Protein AF-A0A2V7WCM5-F1 (afdb_monomer_lite)

pLDDT: mean 80.68, std 14.95, range [40.72, 93.62]

Foldseek 3Di:
DKDKDKAAAPVDGDIDIAIDPDPVSSVVSVVVVCVVFVWDQDPPDVNGGIHGPVVVCVVCVVPPPPPPDD

Structure (mmCIF, N/CA/C/O backbone):
data_AF-A0A2V7WCM5-F1
#
_entry.id   AF-A0A2V7WCM5-F1
#
loop_
_atom_site.group_PDB
_atom_site.id
_atom_site.type_symbol
_atom_site.label_atom_id
_atom_site.label_alt_id
_atom_site.label_comp_id
_atom_site.label_asym_id
_atom_site.label_entity_id
_atom_site.label_seq_id
_atom_site.pdbx_PDB_ins_code
_atom_site.Cartn_x
_atom_site.Cartn_y
_atom_site.Cartn_z
_atom_site.occupancy
_atom_site.B_iso_or_equiv
_atom_site.auth_seq_id
_atom_site.auth_comp_id
_atom_site.auth_asym_id
_atom_site.auth_atom_id
_atom_site.pdbx_PDB_model_num
ATOM 1 N N . MET A 1 1 ? -14.900 5.409 17.116 1.00 66.00 1 MET A N 1
ATOM 2 C CA . MET A 1 1 ? -15.122 5.976 15.769 1.00 66.00 1 MET A CA 1
ATOM 3 C C . MET A 1 1 ? -14.266 5.125 14.864 1.00 66.00 1 MET A C 1
ATOM 5 O O . MET A 1 1 ? -13.060 5.167 15.035 1.00 66.00 1 MET A O 1
ATOM 9 N N . GLU A 1 2 ? -14.870 4.294 14.022 1.00 79.19 2 GLU A N 1
ATOM 10 C CA . GLU A 1 2 ? -14.121 3.381 13.154 1.00 79.19 2 GLU A CA 1
ATOM 11 C C . GLU A 1 2 ? -13.443 4.164 12.023 1.00 79.19 2 GLU A C 1
ATOM 13 O O . GLU A 1 2 ? -14.099 4.908 11.291 1.00 79.19 2 GLU A O 1
ATOM 18 N N . GLY A 1 3 ? -12.121 4.043 11.923 1.00 82.31 3 GLY A N 1
ATOM 19 C CA . GLY A 1 3 ? -11.326 4.542 10.811 1.00 82.31 3 GLY A CA 1
ATOM 20 C C . GLY A 1 3 ? -11.171 3.453 9.756 1.00 82.31 3 GLY A C 1
ATOM 21 O O . GLY A 1 3 ? -10.768 2.337 10.075 1.00 82.31 3 GLY A O 1
ATOM 22 N N . ARG A 1 4 ? -11.468 3.786 8.497 1.00 89.69 4 ARG A N 1
ATOM 23 C CA . ARG A 1 4 ? -11.349 2.880 7.349 1.00 89.69 4 ARG A CA 1
ATOM 24 C C . ARG A 1 4 ? -10.638 3.580 6.202 1.00 89.69 4 ARG A C 1
ATOM 26 O O . ARG A 1 4 ? -11.028 4.683 5.821 1.00 89.69 4 ARG A O 1
ATOM 33 N N . VAL A 1 5 ? -9.625 2.934 5.633 1.00 89.31 5 VAL A N 1
ATOM 34 C CA . VAL A 1 5 ? -8.962 3.384 4.406 1.00 89.31 5 VAL A CA 1
ATOM 35 C C . VAL A 1 5 ? -8.706 2.201 3.480 1.00 89.31 5 VAL A C 1
ATOM 37 O O . VAL A 1 5 ? -8.334 1.116 3.919 1.00 89.31 5 VAL A O 1
ATOM 40 N N . VAL A 1 6 ? -8.916 2.427 2.186 1.00 90.75 6 VAL A N 1
ATOM 41 C CA . VAL A 1 6 ? -8.598 1.465 1.132 1.00 90.75 6 VAL A CA 1
ATOM 42 C C . VAL A 1 6 ? -7.288 1.894 0.482 1.00 90.75 6 VAL A C 1
ATOM 44 O O . VAL A 1 6 ? -7.154 3.035 0.036 1.00 90.75 6 VAL A O 1
ATOM 47 N N . LEU A 1 7 ? -6.319 0.986 0.449 1.00 90.50 7 LEU A N 1
ATOM 48 C CA . LEU A 1 7 ? -5.058 1.141 -0.263 1.00 90.50 7 LEU A CA 1
ATOM 49 C C . LEU A 1 7 ? -5.199 0.445 -1.614 1.00 90.50 7 LEU A C 1
ATOM 51 O O . LEU A 1 7 ? -5.496 -0.742 -1.665 1.00 90.50 7 LEU A O 1
ATOM 55 N N . GLN A 1 8 ? -4.992 1.173 -2.705 1.00 92.31 8 GLN A N 1
ATOM 56 C CA . GLN A 1 8 ? -5.051 0.622 -4.057 1.00 92.31 8 GLN A CA 1
ATOM 57 C C . GLN A 1 8 ? -3.772 0.970 -4.809 1.00 92.31 8 GLN A C 1
ATOM 59 O O . GLN A 1 8 ? -3.290 2.105 -4.739 1.00 92.31 8 GLN A O 1
ATOM 64 N N . CYS A 1 9 ? -3.232 -0.005 -5.539 1.00 92.25 9 CYS A N 1
ATOM 65 C CA . CYS A 1 9 ? -2.072 0.226 -6.383 1.00 92.25 9 CYS A CA 1
ATOM 66 C C . CYS A 1 9 ? -2.483 1.025 -7.618 1.00 92.25 9 CYS A C 1
ATOM 68 O O . CYS A 1 9 ? -3.452 0.697 -8.290 1.00 92.25 9 CYS A O 1
ATOM 70 N N . GLY A 1 10 ? -1.722 2.069 -7.944 1.00 89.88 10 GLY A N 1
ATOM 71 C CA . GLY A 1 10 ? -1.962 2.862 -9.150 1.00 89.88 10 GLY A CA 1
ATOM 72 C C . GLY A 1 10 ? -1.614 2.153 -10.465 1.00 89.88 10 GLY A C 1
ATOM 73 O O . GLY A 1 10 ? -2.010 2.647 -11.515 1.00 89.88 10 GLY A O 1
ATOM 74 N N . ASP A 1 11 ? -0.883 1.034 -10.412 1.00 90.06 11 ASP A N 1
ATOM 75 C CA . ASP A 1 11 ? -0.329 0.347 -11.588 1.00 90.06 11 ASP A CA 1
ATOM 76 C C . ASP A 1 11 ? -0.831 -1.108 -11.737 1.00 90.06 11 ASP A C 1
ATOM 78 O O . ASP A 1 11 ? -0.618 -1.723 -12.781 1.00 90.06 11 ASP A O 1
ATOM 82 N N . CYS A 1 12 ? -1.510 -1.671 -10.729 1.00 90.88 12 CYS A N 1
ATOM 83 C CA . CYS A 1 12 ? -2.119 -3.005 -10.785 1.00 90.88 12 CYS A C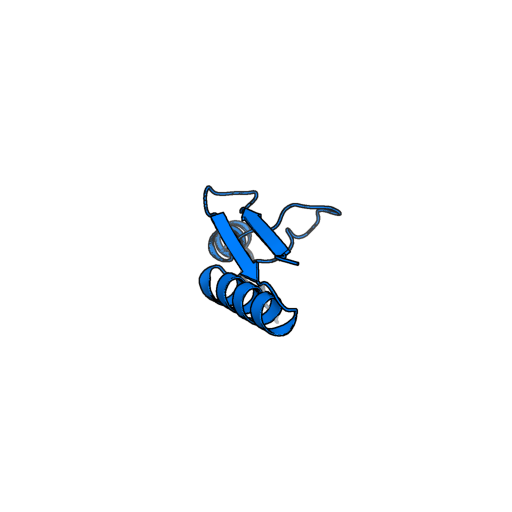A 1
ATOM 84 C C . CYS A 1 12 ? -3.395 -3.088 -9.930 1.00 90.88 12 CYS A C 1
ATOM 86 O O . CYS A 1 12 ? -3.708 -2.168 -9.180 1.00 90.88 12 CYS A O 1
ATOM 88 N N . ASP A 1 13 ? -4.106 -4.215 -9.996 1.00 92.88 13 ASP A N 1
ATOM 89 C CA . ASP A 1 13 ? -5.386 -4.418 -9.296 1.00 92.88 13 ASP A CA 1
ATOM 90 C C . ASP A 1 13 ? -5.245 -4.844 -7.820 1.00 92.88 13 ASP A C 1
ATOM 92 O O . ASP A 1 13 ? -6.211 -5.295 -7.203 1.00 92.88 13 ASP A O 1
ATOM 96 N N . VAL A 1 14 ? -4.050 -4.731 -7.228 1.00 93.25 14 VAL A N 1
ATOM 97 C CA . VAL A 1 14 ? -3.857 -5.025 -5.800 1.00 93.25 14 VAL A CA 1
ATOM 98 C C . VAL A 1 14 ? -4.582 -3.973 -4.965 1.00 93.25 14 VAL A C 1
ATOM 100 O O . VAL A 1 14 ? -4.413 -2.766 -5.168 1.00 93.25 14 VAL A O 1
ATOM 103 N N . VAL A 1 15 ? -5.364 -4.452 -4.000 1.00 93.25 15 VAL A N 1
ATOM 104 C CA . VAL A 1 15 ? -6.135 -3.642 -3.058 1.00 93.25 15 VAL A CA 1
ATOM 105 C C . VAL A 1 15 ? -5.977 -4.227 -1.660 1.00 93.25 15 VAL A C 1
ATOM 107 O O . VAL A 1 15 ? -6.006 -5.444 -1.491 1.00 93.25 15 VAL A O 1
ATOM 110 N N . ASP A 1 16 ? -5.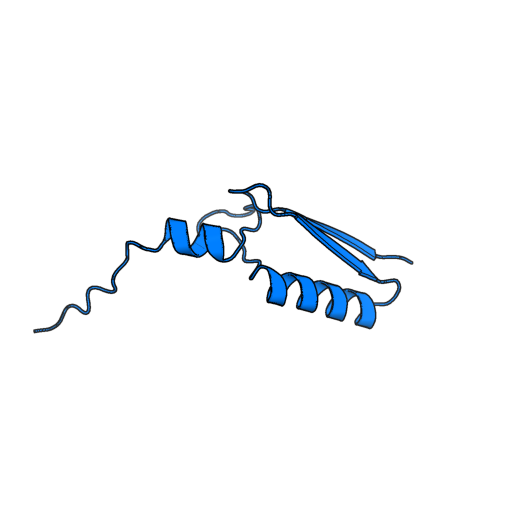839 -3.355 -0.667 1.00 92.81 16 ASP A N 1
ATOM 111 C CA . ASP A 1 16 ? -5.869 -3.703 0.748 1.00 92.81 16 ASP A CA 1
ATOM 112 C C . ASP A 1 16 ? -6.813 -2.778 1.509 1.00 92.81 16 ASP A C 1
ATOM 114 O O . ASP A 1 16 ? -7.031 -1.622 1.145 1.00 92.81 16 ASP A O 1
ATOM 118 N N . GLU A 1 17 ? -7.348 -3.288 2.605 1.00 91.50 17 GLU A N 1
ATOM 119 C CA . GLU A 1 17 ? -8.253 -2.552 3.469 1.00 91.50 17 GLU A CA 1
ATOM 120 C C . GLU A 1 17 ? -7.672 -2.457 4.878 1.00 91.50 17 GLU A C 1
ATOM 122 O O . GLU A 1 17 ? -7.313 -3.459 5.496 1.00 91.50 17 GLU A O 1
ATOM 127 N N . VAL A 1 18 ? -7.584 -1.228 5.381 1.00 89.44 18 VAL A N 1
ATOM 128 C CA . VAL A 1 18 ? -7.113 -0.907 6.726 1.00 89.44 18 VAL A CA 1
ATOM 129 C C . VAL A 1 18 ? -8.304 -0.403 7.524 1.00 89.44 18 VAL A C 1
ATOM 131 O O . VAL A 1 18 ? -8.898 0.624 7.191 1.00 89.44 18 VAL A O 1
ATOM 134 N N . VAL A 1 19 ? -8.638 -1.133 8.583 1.00 89.50 19 VAL A N 1
ATOM 135 C CA . VAL A 1 19 ? -9.734 -0.823 9.506 1.00 89.50 19 VAL A CA 1
ATOM 136 C C . VAL A 1 19 ? -9.172 -0.766 10.923 1.00 89.50 19 VAL A C 1
ATOM 138 O O . VA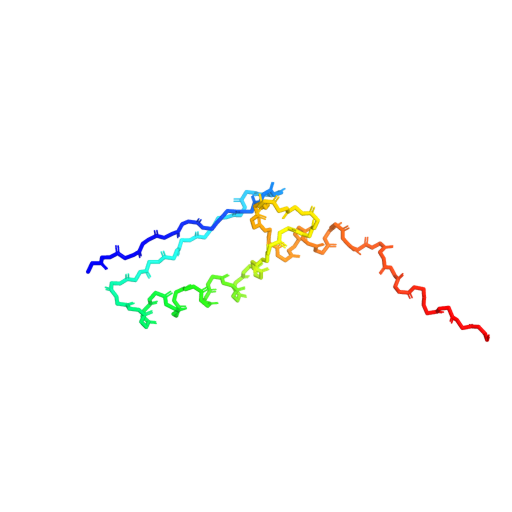L A 1 19 ? -8.287 -1.550 11.273 1.00 89.50 19 VAL A O 1
ATOM 141 N N . GLY A 1 20 ? -9.674 0.161 11.734 1.00 87.19 20 GLY A N 1
ATOM 142 C CA . GLY A 1 20 ? -9.439 0.158 13.174 1.00 87.19 20 GLY A CA 1
ATOM 143 C C . GLY A 1 20 ? -10.360 1.118 13.916 1.00 87.19 20 GLY A C 1
ATOM 144 O O . GLY A 1 20 ? -10.619 2.228 13.452 1.00 87.19 20 GLY A O 1
ATOM 145 N N . GLU A 1 21 ? -10.852 0.710 15.084 1.00 82.69 21 GLU A N 1
ATOM 146 C CA . GLU A 1 21 ? -11.748 1.523 15.917 1.00 82.69 21 GLU A CA 1
ATOM 147 C C . GLU A 1 21 ? -11.001 2.493 16.839 1.00 82.69 21 GLU A C 1
ATOM 149 O O . GLU A 1 21 ? -11.553 3.520 17.259 1.00 82.69 21 GLU A O 1
ATOM 154 N N . ILE A 1 22 ? -9.740 2.170 17.138 1.00 85.69 22 ILE A N 1
ATOM 155 C CA . ILE A 1 22 ? -8.812 2.961 17.950 1.00 85.69 22 ILE A CA 1
ATOM 156 C C . ILE A 1 22 ? -7.478 3.172 17.210 1.00 85.69 22 ILE A C 1
ATOM 158 O O . ILE A 1 22 ? -7.125 2.359 16.352 1.00 85.69 22 ILE A O 1
ATOM 162 N N . PRO A 1 23 ? -6.699 4.222 17.545 1.00 85.06 23 PRO A N 1
ATOM 163 C CA . PRO A 1 23 ? -5.448 4.534 16.848 1.00 85.0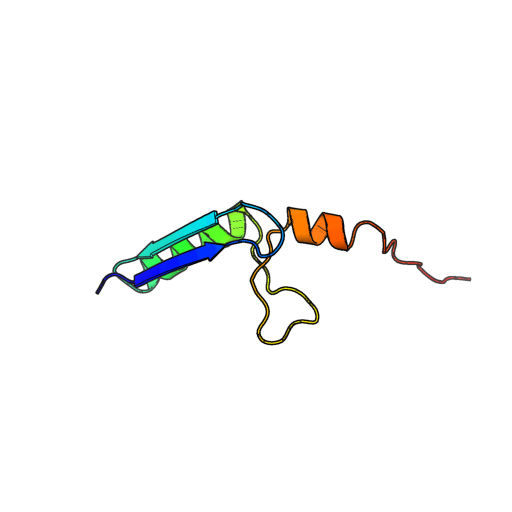6 23 PRO A CA 1
ATOM 164 C C . PRO A 1 23 ? -4.460 3.365 16.777 1.00 85.06 23 PRO A C 1
ATOM 166 O O . PRO A 1 23 ? -3.896 3.115 15.718 1.00 85.06 23 PRO A O 1
ATOM 169 N N . ASP A 1 24 ? -4.293 2.613 17.865 1.00 88.19 24 ASP A N 1
ATOM 170 C CA . ASP A 1 24 ? -3.355 1.484 17.915 1.00 88.19 24 ASP A CA 1
ATOM 171 C C . ASP A 1 24 ? -3.757 0.342 16.975 1.00 88.19 24 ASP A C 1
ATOM 173 O O . ASP A 1 24 ? -2.908 -0.269 16.329 1.00 88.19 24 ASP A O 1
ATOM 177 N N . GLU A 1 25 ? -5.054 0.049 16.885 1.00 85.06 25 GLU A N 1
ATOM 178 C CA . GLU A 1 25 ? -5.587 -0.959 15.968 1.00 85.06 25 GLU A CA 1
ATOM 179 C C . GLU A 1 25 ? -5.418 -0.504 14.520 1.00 85.06 25 GLU A C 1
ATOM 181 O O . GLU A 1 25 ? -4.919 -1.258 13.690 1.00 85.06 25 GLU A O 1
ATOM 186 N N . TYR A 1 26 ? -5.743 0.760 14.242 1.00 86.88 26 TYR A N 1
ATOM 187 C CA . TYR A 1 26 ? -5.564 1.353 12.923 1.00 86.88 26 TYR A CA 1
ATOM 188 C C . TYR A 1 26 ? -4.097 1.296 12.471 1.00 86.88 26 TYR A C 1
ATOM 190 O O . TYR A 1 26 ? -3.818 0.892 11.343 1.00 86.88 26 TYR A O 1
ATOM 198 N N . ILE A 1 27 ? -3.153 1.649 13.353 1.00 88.31 27 ILE A N 1
ATOM 199 C CA . ILE A 1 27 ? -1.712 1.591 13.067 1.00 88.31 27 ILE A CA 1
ATOM 200 C C . ILE A 1 27 ? -1.282 0.152 12.771 1.00 88.31 27 ILE A C 1
ATOM 202 O O . ILE A 1 27 ? -0.625 -0.079 11.761 1.00 88.31 27 ILE A O 1
ATOM 206 N N . ARG A 1 28 ? -1.699 -0.828 13.583 1.00 90.19 28 ARG A N 1
ATOM 207 C CA . ARG A 1 28 ? -1.362 -2.244 13.351 1.00 90.19 28 ARG A CA 1
ATOM 208 C C . ARG A 1 28 ? -1.927 -2.769 12.034 1.00 90.19 28 ARG A C 1
ATOM 210 O O . ARG A 1 28 ? -1.225 -3.470 11.308 1.00 90.19 28 ARG A O 1
ATOM 217 N N . SER A 1 29 ? -3.171 -2.427 11.710 1.00 88.06 29 SER A N 1
ATOM 218 C CA . SER A 1 29 ? -3.793 -2.786 10.432 1.00 88.06 29 SER A CA 1
ATOM 219 C C . SER A 1 29 ? -3.058 -2.147 9.252 1.00 88.06 29 SER A C 1
ATOM 221 O O . SER A 1 29 ? -2.818 -2.806 8.240 1.00 88.06 29 SER A O 1
ATOM 223 N N . PHE A 1 30 ? -2.641 -0.887 9.394 1.00 88.19 30 PHE A N 1
ATOM 224 C CA . PHE A 1 30 ? -1.857 -0.185 8.383 1.00 88.19 30 PHE A CA 1
ATOM 225 C C . PHE A 1 30 ? -0.479 -0.827 8.178 1.00 88.19 30 PHE A C 1
ATOM 227 O O . PHE A 1 30 ? -0.096 -1.117 7.046 1.00 88.19 30 PHE A O 1
ATOM 234 N N . GLU A 1 31 ? 0.248 -1.112 9.260 1.00 89.31 31 GLU A N 1
ATOM 235 C CA . GLU A 1 31 ? 1.535 -1.813 9.216 1.00 89.31 31 GLU A CA 1
ATOM 236 C C . GLU A 1 31 ? 1.402 -3.189 8.556 1.00 89.31 31 GLU A C 1
ATOM 238 O O . GLU A 1 31 ? 2.214 -3.543 7.702 1.00 89.31 31 GLU A O 1
ATOM 243 N N . ALA A 1 32 ? 0.352 -3.950 8.881 1.00 89.88 32 ALA A N 1
ATOM 244 C CA . ALA A 1 32 ? 0.098 -5.251 8.270 1.00 89.88 32 ALA A CA 1
ATOM 245 C C . ALA A 1 32 ? -0.099 -5.155 6.747 1.00 89.88 32 ALA A C 1
ATOM 247 O O . ALA A 1 32 ? 0.465 -5.966 6.009 1.00 89.88 32 ALA A O 1
ATOM 248 N N . ALA A 1 33 ? -0.845 -4.154 6.271 1.00 88.94 33 ALA A N 1
ATOM 249 C CA . ALA A 1 33 ? -1.019 -3.905 4.841 1.00 88.94 33 ALA A CA 1
ATOM 250 C C . ALA A 1 33 ? 0.315 -3.527 4.171 1.00 88.94 33 ALA A C 1
ATOM 252 O O . ALA A 1 33 ? 0.681 -4.081 3.129 1.00 88.94 33 ALA A O 1
ATOM 253 N N . VAL A 1 34 ? 1.094 -2.628 4.790 1.00 88.25 34 VAL A N 1
ATOM 254 C CA . VAL A 1 34 ? 2.429 -2.236 4.303 1.00 88.25 34 VAL A CA 1
ATOM 255 C C . VAL A 1 34 ? 3.365 -3.440 4.233 1.00 88.25 34 VAL A C 1
ATOM 257 O O . VAL A 1 34 ? 4.048 -3.614 3.231 1.00 88.25 34 VAL A O 1
ATOM 260 N N . HIS A 1 35 ? 3.380 -4.318 5.233 1.00 89.50 35 HIS A N 1
ATOM 261 C CA . HIS A 1 35 ? 4.225 -5.513 5.209 1.00 89.50 35 HIS A CA 1
ATOM 262 C C . HIS A 1 35 ? 3.799 -6.539 4.152 1.00 89.50 35 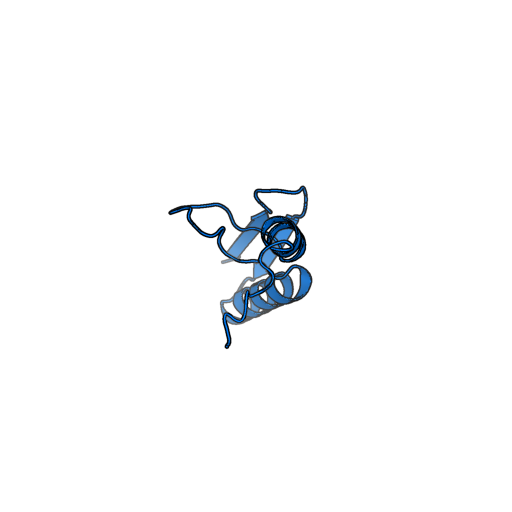HIS A C 1
ATOM 264 O O . HIS A 1 35 ? 4.657 -7.227 3.595 1.00 89.50 35 HIS A O 1
ATOM 270 N N . ARG A 1 36 ? 2.499 -6.634 3.851 1.00 89.38 36 ARG A N 1
ATOM 271 C CA . ARG A 1 36 ? 1.960 -7.582 2.870 1.00 89.38 36 ARG A CA 1
ATOM 272 C C . ARG A 1 36 ? 2.362 -7.225 1.441 1.00 89.38 36 ARG A C 1
ATOM 274 O O . ARG A 1 36 ? 2.901 -8.074 0.733 1.00 89.38 36 ARG A O 1
ATOM 281 N N . HIS A 1 37 ? 2.131 -5.978 1.032 1.00 89.75 37 HIS A N 1
ATOM 282 C CA . HIS A 1 37 ? 2.318 -5.551 -0.362 1.00 89.75 37 HIS A CA 1
ATOM 283 C C . HIS A 1 37 ? 3.428 -4.517 -0.565 1.00 89.75 37 HIS A C 1
ATOM 285 O O . HIS A 1 37 ? 3.717 -4.160 -1.704 1.00 89.75 37 HIS A O 1
ATOM 291 N N . GLY A 1 38 ? 4.077 -4.046 0.502 1.00 90.50 38 GLY A N 1
ATOM 292 C CA . GLY A 1 38 ? 5.144 -3.046 0.431 1.00 90.50 38 GLY A CA 1
ATOM 293 C C . GLY A 1 38 ? 4.665 -1.729 -0.169 1.00 90.50 38 GLY A C 1
ATOM 294 O O . GLY A 1 38 ? 5.316 -1.196 -1.062 1.00 90.50 38 GLY A O 1
ATOM 295 N N . TRP A 1 39 ? 3.502 -1.247 0.275 1.00 91.00 39 TRP A N 1
ATOM 296 C CA . TRP A 1 39 ? 2.897 -0.004 -0.201 1.00 91.00 39 TRP A CA 1
ATOM 297 C C . TRP A 1 39 ? 3.853 1.184 -0.057 1.00 91.00 39 TRP A C 1
ATOM 299 O O . TRP A 1 39 ? 4.301 1.493 1.047 1.00 91.00 39 TRP A O 1
ATOM 309 N N . VAL A 1 40 ? 4.117 1.887 -1.160 1.00 88.88 40 VAL A N 1
ATOM 310 C CA . VAL A 1 40 ? 4.939 3.105 -1.178 1.00 88.88 40 VAL A CA 1
ATOM 311 C C . VAL A 1 40 ? 4.307 4.194 -2.047 1.00 88.88 40 VAL A C 1
ATOM 313 O O . VAL A 1 40 ? 3.562 3.887 -2.979 1.00 88.88 40 VAL A O 1
ATOM 316 N N . PRO A 1 41 ? 4.595 5.482 -1.796 1.00 87.12 41 PRO A N 1
ATOM 317 C CA . PRO A 1 41 ? 4.227 6.550 -2.719 1.00 87.12 41 PRO A CA 1
ATOM 318 C C . PRO A 1 41 ? 4.901 6.357 -4.079 1.00 87.12 41 PRO A C 1
ATOM 320 O O . PRO A 1 41 ? 6.101 6.079 -4.136 1.00 87.12 41 PRO A O 1
ATOM 323 N N . ARG A 1 42 ? 4.161 6.567 -5.175 1.00 84.25 42 ARG A N 1
ATOM 324 C CA . ARG A 1 42 ? 4.746 6.558 -6.520 1.00 84.25 42 ARG A CA 1
ATOM 325 C C . ARG A 1 42 ? 5.841 7.631 -6.639 1.00 84.25 42 ARG A C 1
ATOM 327 O O . ARG A 1 42 ? 5.545 8.818 -6.447 1.00 84.25 42 ARG A O 1
ATOM 334 N N . PRO A 1 43 ? 7.085 7.268 -6.994 1.00 78.56 43 PRO A N 1
ATOM 335 C CA . PRO A 1 43 ? 8.142 8.252 -7.188 1.00 78.56 43 PRO A CA 1
ATOM 336 C C . PRO A 1 43 ? 7.794 9.249 -8.304 1.00 78.56 43 PRO A C 1
ATOM 338 O O . PRO A 1 43 ? 7.182 8.895 -9.309 1.00 78.56 43 PRO A O 1
ATOM 341 N N . GLY A 1 44 ? 8.179 10.515 -8.131 1.00 76.81 44 GLY A N 1
ATOM 342 C CA . GLY A 1 44 ? 7.987 11.562 -9.146 1.00 76.81 44 GLY A CA 1
ATOM 343 C C . GLY A 1 44 ? 6.567 12.132 -9.266 1.00 76.81 44 GLY A C 1
ATOM 344 O O . GLY A 1 44 ? 6.380 13.116 -9.977 1.00 76.81 44 GLY A O 1
ATOM 345 N N . ALA A 1 45 ? 5.581 11.595 -8.544 1.00 65.12 45 ALA A N 1
ATOM 346 C CA . ALA A 1 45 ? 4.215 12.109 -8.542 1.00 65.12 45 ALA A CA 1
ATOM 347 C C . ALA A 1 45 ? 3.882 12.782 -7.197 1.00 65.12 45 ALA A C 1
ATOM 349 O O . ALA A 1 45 ? 3.861 12.140 -6.148 1.00 65.12 45 ALA A O 1
ATOM 350 N N . LYS A 1 46 ? 3.597 14.092 -7.211 1.00 61.47 46 LYS A N 1
ATOM 351 C CA . LYS A 1 46 ? 3.020 14.810 -6.060 1.00 61.47 46 LYS A CA 1
ATOM 352 C C . LYS A 1 46 ? 1.712 15.506 -6.459 1.00 61.47 46 LYS A C 1
ATOM 354 O O . LYS A 1 46 ? 1.778 16.393 -7.308 1.00 61.47 46 LYS A O 1
ATOM 359 N N . PRO A 1 47 ? 0.568 15.194 -5.814 1.00 58.34 47 PRO A N 1
ATOM 360 C CA . PRO A 1 47 ? 0.275 14.001 -5.005 1.00 58.34 47 PRO A CA 1
ATOM 361 C C . PRO A 1 47 ? -0.028 12.796 -5.919 1.00 58.34 47 PRO A C 1
ATOM 363 O O . PRO A 1 47 ? -0.970 12.837 -6.704 1.00 58.34 47 PRO A O 1
ATOM 366 N N . GLY A 1 48 ? 0.797 11.746 -5.857 1.00 65.12 48 GLY A N 1
ATOM 367 C CA . GLY A 1 48 ? 0.634 10.525 -6.653 1.00 65.12 48 GLY A CA 1
ATOM 368 C C . GLY A 1 48 ? -0.032 9.376 -5.888 1.00 65.12 48 GLY A C 1
ATOM 369 O O . GLY A 1 48 ? 0.047 9.351 -4.659 1.00 65.12 48 GLY A O 1
ATOM 370 N N . PRO A 1 49 ? -0.662 8.416 -6.592 1.00 80.75 49 PRO A N 1
ATOM 371 C CA . PRO A 1 49 ? -1.216 7.213 -5.973 1.00 80.75 49 PRO A CA 1
ATOM 372 C C . PRO A 1 49 ? -0.121 6.363 -5.303 1.00 80.75 49 PRO A C 1
ATOM 374 O O . PRO A 1 49 ? 1.063 6.468 -5.638 1.00 80.75 49 PRO A O 1
ATOM 377 N N . LEU A 1 50 ? -0.520 5.509 -4.357 1.00 88.88 50 LEU A N 1
ATOM 378 C CA . LEU A 1 50 ? 0.352 4.462 -3.820 1.00 88.88 50 LEU A CA 1
ATOM 379 C C . LEU A 1 50 ? 0.599 3.387 -4.887 1.00 88.88 50 LEU A C 1
ATOM 381 O O . LEU A 1 50 ? -0.242 3.147 -5.754 1.00 88.88 50 LEU A O 1
ATOM 385 N N . ILE A 1 51 ? 1.743 2.718 -4.807 1.00 92.38 51 ILE A N 1
ATOM 386 C CA . ILE A 1 51 ? 2.069 1.541 -5.615 1.00 92.38 51 ILE A CA 1
ATOM 387 C C . ILE A 1 51 ? 2.541 0.398 -4.713 1.00 92.38 51 ILE A C 1
ATOM 389 O O . ILE A 1 51 ? 3.094 0.637 -3.637 1.00 92.38 51 ILE A O 1
ATOM 393 N N . CYS A 1 52 ? 2.294 -0.843 -5.131 1.00 93.62 52 CYS A N 1
ATOM 394 C CA . CYS A 1 52 ? 2.806 -2.026 -4.448 1.00 93.62 52 CYS A CA 1
ATOM 395 C C . CYS A 1 52 ? 4.281 -2.265 -4.805 1.00 93.62 52 CYS A C 1
ATOM 397 O O . CYS A 1 52 ? 4.771 -1.801 -5.840 1.00 93.62 52 CYS A O 1
ATOM 399 N N . ARG A 1 53 ? 4.983 -3.025 -3.961 1.00 91.12 53 ARG A N 1
ATOM 400 C CA . ARG A 1 53 ? 6.393 -3.394 -4.151 1.00 91.12 53 ARG A CA 1
ATOM 401 C C . ARG A 1 53 ? 6.645 -4.058 -5.497 1.00 91.12 53 ARG A C 1
ATOM 403 O O . ARG A 1 53 ? 7.691 -3.816 -6.082 1.00 91.12 53 ARG A O 1
ATOM 410 N N . ASP A 1 54 ? 5.716 -4.871 -5.982 1.00 90.81 54 ASP A N 1
ATOM 411 C CA . ASP A 1 54 ? 5.921 -5.633 -7.213 1.00 90.81 54 ASP A CA 1
ATOM 412 C C . ASP A 1 54 ? 5.871 -4.706 -8.444 1.00 90.81 54 ASP A C 1
ATOM 414 O O . ASP A 1 54 ? 6.725 -4.797 -9.321 1.00 90.81 54 ASP A O 1
ATOM 418 N N . CYS A 1 55 ? 4.956 -3.728 -8.469 1.00 90.31 55 CYS A N 1
ATOM 419 C CA . CYS A 1 55 ? 4.933 -2.678 -9.497 1.00 90.31 55 CYS A CA 1
ATOM 420 C C . CYS A 1 55 ? 6.128 -1.726 -9.390 1.00 90.31 55 CYS A C 1
ATOM 422 O O . CYS A 1 55 ? 6.650 -1.277 -10.413 1.00 90.31 55 CYS A O 1
ATOM 424 N N . LEU A 1 56 ? 6.575 -1.428 -8.164 1.00 88.88 56 LEU A N 1
ATOM 425 C CA . LEU A 1 56 ? 7.811 -0.685 -7.948 1.00 88.88 56 LEU A CA 1
ATOM 426 C C . LEU A 1 56 ? 8.993 -1.459 -8.547 1.00 88.88 56 LEU A C 1
ATOM 428 O O . LEU A 1 56 ? 9.712 -0.910 -9.370 1.00 88.88 56 LEU A O 1
ATOM 432 N N . ALA A 1 57 ? 9.166 -2.733 -8.197 1.00 87.44 57 ALA A N 1
ATOM 433 C CA . ALA A 1 57 ? 10.237 -3.569 -8.728 1.00 87.44 57 ALA A CA 1
ATOM 434 C C . ALA A 1 57 ? 10.190 -3.622 -10.260 1.00 87.44 57 ALA A C 1
ATOM 436 O O . ALA A 1 57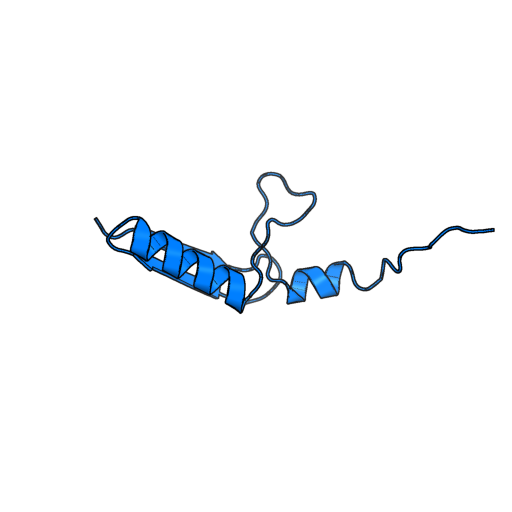 ? 11.171 -3.260 -10.891 1.00 87.44 57 ALA A O 1
ATOM 437 N N . ALA A 1 58 ? 9.033 -3.896 -10.866 1.00 86.62 58 ALA A N 1
ATOM 438 C CA . ALA A 1 58 ? 8.892 -3.930 -12.324 1.00 86.62 58 ALA A CA 1
ATOM 439 C C . ALA A 1 58 ? 9.227 -2.595 -13.019 1.00 86.62 58 ALA A C 1
ATOM 441 O O . ALA A 1 58 ? 9.687 -2.585 -14.158 1.00 86.62 58 ALA A O 1
ATOM 442 N N . SER A 1 59 ? 9.005 -1.461 -12.346 1.00 80.00 59 SER A N 1
ATOM 443 C CA . SER A 1 59 ? 9.325 -0.132 -12.886 1.00 80.00 59 SER A CA 1
ATOM 444 C C . SER A 1 59 ? 10.813 0.227 -12.775 1.00 80.00 59 SER A C 1
ATOM 446 O O . SER A 1 59 ? 11.266 1.130 -13.476 1.00 80.00 59 SER A O 1
ATOM 448 N N . TYR A 1 60 ? 11.560 -0.441 -11.887 1.00 69.75 60 TYR A N 1
ATOM 449 C CA . TYR A 1 60 ? 12.954 -0.115 -11.554 1.00 69.75 60 TYR A CA 1
ATOM 450 C C . TYR A 1 60 ? 13.951 -1.280 -11.753 1.00 69.75 60 TYR A C 1
ATOM 452 O O . TYR A 1 60 ? 15.159 -1.044 -11.694 1.00 69.75 60 TYR A O 1
ATOM 460 N N . GLU A 1 61 ? 13.489 -2.501 -12.052 1.00 58.97 61 GLU A N 1
ATOM 461 C CA . GLU A 1 61 ? 14.275 -3.636 -12.562 1.00 58.97 61 GLU A CA 1
ATOM 462 C C . GLU A 1 61 ? 14.785 -3.291 -13.968 1.00 58.97 61 GLU A C 1
ATOM 464 O O . GLU A 1 61 ? 14.171 -3.571 -14.993 1.00 58.97 61 GLU A O 1
ATOM 469 N N . GLY A 1 62 ? 15.903 -2.578 -13.998 1.00 51.78 62 GLY A N 1
ATOM 470 C CA . GLY A 1 62 ? 16.510 -2.007 -15.200 1.00 51.78 62 GLY A CA 1
ATOM 471 C C . GLY A 1 62 ? 17.508 -0.901 -14.866 1.00 51.78 62 GLY A C 1
ATOM 472 O O . GLY A 1 62 ? 18.399 -0.612 -15.658 1.00 51.78 62 GLY A O 1
ATOM 473 N N . HIS A 1 63 ? 17.426 -0.335 -13.660 1.00 48.06 63 HIS A N 1
ATOM 474 C CA . HIS A 1 63 ? 18.522 0.418 -13.069 1.00 48.06 63 HIS A CA 1
ATOM 475 C C . HIS A 1 63 ? 19.417 -0.546 -12.291 1.00 48.06 63 HIS A C 1
ATOM 477 O O . HIS A 1 63 ? 19.467 -0.514 -11.062 1.00 48.06 63 HIS A O 1
ATOM 483 N N . GLU A 1 64 ? 20.135 -1.416 -13.013 1.00 46.53 64 GLU A N 1
ATOM 484 C CA . GLU A 1 64 ? 21.421 -1.871 -12.491 1.00 46.53 64 GLU A CA 1
ATOM 485 C C . GLU A 1 64 ? 22.171 -0.603 -12.087 1.00 46.53 64 GLU A C 1
ATOM 487 O O . GLU A 1 64 ? 22.341 0.323 -12.887 1.00 46.53 64 GLU A O 1
ATOM 492 N N . SER A 1 65 ? 22.528 -0.512 -10.810 1.00 50.62 65 SER A N 1
ATOM 493 C CA . SER A 1 65 ? 23.516 0.442 -10.351 1.00 50.62 65 SER A CA 1
ATOM 494 C C . SER A 1 65 ? 24.751 0.212 -11.209 1.00 50.62 65 SER A C 1
ATOM 496 O O . SER A 1 65 ? 25.504 -0.733 -10.986 1.00 50.62 65 SER A O 1
ATOM 498 N N . VAL A 1 66 ? 24.927 1.047 -12.232 1.00 51.19 66 VAL A N 1
ATOM 499 C CA . VAL A 1 66 ? 26.228 1.285 -12.836 1.00 51.19 66 VAL A CA 1
ATOM 500 C C . VAL A 1 66 ? 27.080 1.858 -11.713 1.00 51.19 66 VAL A C 1
ATOM 502 O O . VAL A 1 66 ? 27.110 3.062 -11.470 1.00 51.19 66 VAL A O 1
ATOM 505 N N . ASP A 1 67 ? 27.690 0.954 -10.948 1.00 49.72 67 ASP A N 1
ATOM 506 C CA . ASP A 1 67 ? 28.900 1.220 -10.191 1.00 49.72 67 ASP A CA 1
ATOM 507 C C . ASP A 1 67 ? 29.936 1.650 -11.231 1.00 49.72 67 ASP A C 1
ATOM 509 O O . ASP A 1 67 ? 30.649 0.841 -11.826 1.00 49.72 67 ASP A O 1
ATOM 513 N N . ASP A 1 68 ? 29.936 2.947 -11.528 1.00 45.03 68 ASP A N 1
ATOM 514 C CA . ASP A 1 68 ? 30.934 3.583 -12.368 1.00 45.03 68 ASP A CA 1
ATOM 515 C C . ASP A 1 68 ? 32.251 3.543 -11.585 1.00 45.03 68 ASP A C 1
ATOM 517 O O . ASP A 1 68 ? 32.498 4.337 -10.671 1.00 45.03 68 ASP A O 1
ATOM 521 N N . LYS A 1 69 ? 33.066 2.528 -11.876 1.00 40.72 69 LYS A N 1
ATOM 522 C CA . LYS A 1 69 ? 34.446 2.445 -11.407 1.00 40.72 69 LYS A CA 1
ATOM 523 C C . LYS A 1 69 ? 35.338 1.944 -12.536 1.00 40.72 69 LYS A C 1
ATOM 525 O O . LYS A 1 69 ? 35.198 0.807 -12.991 1.00 40.72 69 LYS A O 1
ATOM 530 N N . PRO A 1 70 ? 36.255 2.799 -12.990 1.00 51.16 70 PRO A N 1
ATOM 531 C CA . PRO A 1 70 ? 37.678 2.525 -12.797 1.00 51.16 70 PRO A CA 1
ATOM 532 C C . PRO A 1 70 ? 38.396 3.626 -12.007 1.00 51.16 70 PRO A C 1
ATOM 534 O O . PRO A 1 70 ? 38.253 4.818 -12.357 1.00 51.16 70 PRO A O 1
#

Secondary structure (DSSP, 8-state):
--EEEEEE-SSSS-EEEEEESSHHHHHHHHHHHHHHH--EEPTT-TTPPEE-HHHHHHHHTT--------

Radius of gyration: 15.6 Å; chains: 1; bounding box: 53×22×33 Å

Sequence (70 aa):
MEGRVVLQCGDCDVVDEVVGEIPDEYIRSFEAAVHRHGWVPRPGAKPGPLICRDCLAASYEGHESVDDKP